Protein AF-A0A1I5KLV9-F1 (afdb_monomer)

Organism: NCBI:txid604088

Mean predicted aligned error: 5.6 Å

Secondary structure (DSSP, 8-state):
---EEESEEEEEE-TT--EEES-SEEE--TTSEEEEEEEE-SSS-EEEEEEEEEETT-TTEEEEE-STTS-EEEEEE----TTT-SEE-EEEEEEETTS-EEEE---EE--

Foldseek 3Di:
DFFEAEQEKEWEAEPVRDIDIPGLEYEYHPQQKYKYFYHYPYDWDKAFDPCFKDKDPCPFWDKDAPDPSRGIMMIGGRDPCCVVPQWIWIWTWMAIPVGDIDTDTHTYGYD

Nearest PDB structures (foldseek):
  4ux8-assembly1_B  TM=6.569E-01  e=1.715E-01  Homo sapiens
  6v3p-assembly2_C  TM=4.094E-01  e=1.505E-02  Streptococcus agalactiae
  6gl7-assembly1_E  TM=5.994E-01  e=1.523E-01  Homo sapiens
  4zpm-assembly2_B  TM=4.047E-01  e=1.275E-01  Mus musculus
  3q2v-assembly1_B  TM=4.089E-01  e=8.930E-02  Mus musculus

Structure (mmCIF, N/CA/C/O backbone):
data_AF-A0A1I5KLV9-F1
#
_entry.id   AF-A0A1I5KLV9-F1
#
loop_
_atom_site.group_PDB
_atom_site.id
_atom_site.type_symbol
_atom_site.label_atom_id
_atom_site.label_alt_id
_atom_site.label_comp_id
_atom_site.label_asym_id
_atom_site.label_entity_id
_atom_site.label_seq_id
_atom_site.pdbx_PDB_ins_code
_atom_site.Cartn_x
_atom_site.Cartn_y
_atom_site.Cartn_z
_atom_site.occupancy
_atom_site.B_iso_or_equiv
_atom_site.auth_seq_id
_atom_site.auth_comp_id
_atom_site.auth_asym_id
_atom_site.auth_atom_id
_atom_site.pdbx_PDB_model_num
ATOM 1 N N . MET A 1 1 ? -6.732 -18.418 -10.642 1.00 52.84 1 MET A N 1
ATOM 2 C CA . MET A 1 1 ? -6.078 -17.519 -11.613 1.00 52.84 1 MET A CA 1
ATOM 3 C C . MET A 1 1 ? -5.609 -16.327 -10.811 1.00 52.84 1 MET A C 1
ATOM 5 O O . MET A 1 1 ? -6.423 -15.836 -10.043 1.00 52.84 1 MET A O 1
ATOM 9 N N . THR A 1 2 ? -4.339 -15.946 -10.900 1.00 71.19 2 THR A N 1
ATOM 10 C CA . THR A 1 2 ? -3.831 -14.741 -10.233 1.00 71.19 2 THR A CA 1
ATOM 11 C C . THR A 1 2 ? -4.226 -13.509 -11.042 1.00 71.19 2 THR A C 1
ATOM 13 O O . THR A 1 2 ? -4.054 -13.518 -12.263 1.00 71.19 2 THR A O 1
ATOM 16 N N . THR A 1 3 ? -4.784 -12.480 -10.408 1.00 83.12 3 THR A N 1
ATOM 17 C CA . THR A 1 3 ? -5.087 -11.203 -11.073 1.00 83.12 3 THR A CA 1
ATOM 18 C C . THR A 1 3 ? -3.912 -10.240 -10.919 1.00 83.12 3 THR A C 1
ATOM 20 O O . THR A 1 3 ? -3.483 -9.950 -9.806 1.00 83.12 3 THR A O 1
ATOM 23 N N . THR A 1 4 ? -3.394 -9.729 -12.036 1.00 87.31 4 THR A N 1
ATOM 24 C CA . THR A 1 4 ? -2.340 -8.705 -12.040 1.00 87.31 4 THR A CA 1
ATOM 25 C C . THR A 1 4 ? -2.936 -7.383 -12.513 1.00 87.31 4 THR A C 1
ATOM 27 O O . THR A 1 4 ? -3.444 -7.302 -13.633 1.00 87.31 4 THR A O 1
ATOM 30 N N . ALA A 1 5 ? -2.905 -6.361 -11.660 1.00 89.81 5 ALA A N 1
ATOM 31 C CA . ALA A 1 5 ? -3.276 -4.996 -12.017 1.00 89.81 5 ALA A CA 1
ATOM 32 C C . ALA A 1 5 ? -2.073 -4.224 -12.572 1.00 89.81 5 ALA A C 1
ATOM 34 O O . ALA A 1 5 ? -0.920 -4.562 -12.313 1.00 89.81 5 ALA A O 1
ATOM 35 N N . VAL A 1 6 ? -2.352 -3.154 -13.314 1.00 91.44 6 VAL A N 1
ATOM 36 C CA . VAL A 1 6 ? -1.331 -2.241 -13.837 1.00 91.44 6 VAL A CA 1
ATOM 37 C C . VAL A 1 6 ? -1.571 -0.863 -13.240 1.00 91.44 6 VAL A C 1
ATOM 39 O O . VAL A 1 6 ? -2.675 -0.330 -13.341 1.00 91.44 6 VAL A O 1
ATOM 42 N N . GLY A 1 7 ? -0.545 -0.294 -12.614 1.00 91.38 7 GLY A N 1
ATOM 43 C CA . GLY A 1 7 ? -0.515 1.095 -12.167 1.00 91.38 7 GLY A CA 1
ATOM 44 C C . GLY A 1 7 ? -1.281 1.422 -10.892 1.00 91.38 7 GLY A C 1
ATOM 45 O O . GLY A 1 7 ? -1.057 2.484 -10.320 1.00 91.38 7 GLY A O 1
ATOM 46 N N . ALA A 1 8 ? -2.171 0.549 -10.419 1.00 92.94 8 ALA A N 1
ATOM 47 C CA . ALA A 1 8 ? -2.949 0.820 -9.218 1.00 92.94 8 ALA A CA 1
ATOM 48 C C . ALA A 1 8 ? -3.379 -0.447 -8.476 1.00 92.94 8 ALA A C 1
ATOM 50 O O . ALA A 1 8 ? -3.669 -1.479 -9.085 1.00 92.94 8 ALA A O 1
ATOM 51 N N . VAL A 1 9 ? -3.477 -0.339 -7.151 1.00 92.44 9 VAL A N 1
ATOM 52 C CA . VAL A 1 9 ? -4.055 -1.366 -6.281 1.00 92.44 9 VAL A CA 1
ATOM 53 C C . VAL A 1 9 ? -4.879 -0.717 -5.171 1.00 92.44 9 VAL A C 1
ATOM 55 O O . VAL A 1 9 ? -4.438 0.216 -4.500 1.00 92.44 9 VAL A O 1
ATOM 58 N N . THR A 1 10 ? -6.091 -1.225 -4.956 1.00 93.69 10 THR A N 1
ATOM 59 C CA . THR A 1 10 ? -6.914 -0.856 -3.803 1.00 93.69 10 THR A CA 1
ATOM 60 C C . THR A 1 10 ? -6.713 -1.875 -2.696 1.00 93.69 10 THR A C 1
ATOM 62 O O . THR A 1 10 ? -6.865 -3.078 -2.915 1.00 93.69 10 THR A O 1
ATOM 65 N N . ILE A 1 11 ? -6.402 -1.385 -1.502 1.00 93.88 11 ILE A N 1
ATOM 66 C CA . ILE A 1 11 ? -6.213 -2.172 -0.291 1.00 93.88 11 ILE A CA 1
ATOM 67 C C . ILE A 1 11 ? -7.373 -1.853 0.641 1.00 93.88 11 ILE A C 1
ATOM 69 O O . ILE A 1 11 ? -7.505 -0.727 1.114 1.00 93.88 11 ILE A O 1
ATOM 73 N N . THR A 1 12 ? -8.217 -2.843 0.907 1.00 95.31 12 THR A N 1
ATOM 74 C CA . THR A 1 12 ? -9.346 -2.693 1.824 1.00 95.31 12 THR A CA 1
ATOM 75 C C . THR A 1 12 ? -9.034 -3.352 3.158 1.00 95.31 12 THR A C 1
ATOM 77 O O . THR A 1 12 ? -8.663 -4.529 3.192 1.00 95.31 12 THR A O 1
ATOM 80 N N . ILE A 1 13 ? -9.208 -2.603 4.248 1.00 96.00 13 ILE A N 1
ATOM 81 C CA . ILE A 1 13 ? -9.018 -3.078 5.623 1.00 96.00 13 ILE A CA 1
ATOM 82 C C . ILE A 1 13 ? -10.336 -2.929 6.388 1.00 96.00 13 ILE A C 1
ATOM 84 O O . ILE A 1 13 ? -11.007 -1.899 6.292 1.00 96.00 13 ILE A O 1
ATOM 88 N N . ASP A 1 14 ? -10.743 -3.967 7.114 1.00 95.62 14 ASP A N 1
ATOM 89 C CA . ASP A 1 14 ? -11.915 -3.920 7.996 1.00 95.62 14 ASP A CA 1
ATOM 90 C C . ASP A 1 14 ? -11.538 -3.619 9.460 1.00 95.62 14 ASP A C 1
ATOM 92 O O . ASP A 1 14 ? -10.365 -3.551 9.837 1.00 95.62 14 ASP A O 1
ATOM 96 N N . ASP A 1 15 ? -12.541 -3.461 10.325 1.00 95.06 15 ASP A N 1
ATOM 97 C CA . ASP A 1 15 ? -12.321 -3.155 11.749 1.00 95.06 15 ASP A CA 1
ATOM 98 C C . ASP A 1 15 ? -11.586 -4.279 12.508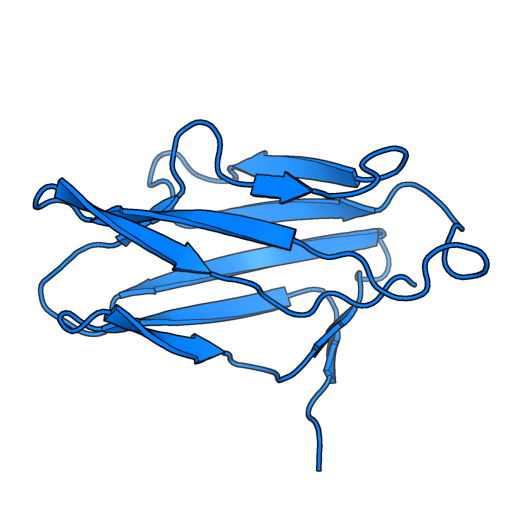 1.00 95.06 15 ASP A C 1
ATOM 100 O O . ASP A 1 15 ? -11.017 -4.044 13.581 1.00 95.06 15 ASP A O 1
ATOM 104 N N . LYS A 1 16 ? -11.585 -5.497 11.947 1.00 95.12 16 LYS A N 1
ATOM 105 C CA . LYS A 1 16 ? -10.917 -6.697 12.468 1.00 95.12 16 LYS A CA 1
ATOM 106 C C . LYS A 1 16 ? -9.522 -6.901 11.867 1.00 95.12 16 LYS A C 1
ATOM 108 O O . LYS A 1 16 ? -8.902 -7.926 12.149 1.00 95.12 16 LYS A O 1
ATOM 113 N N . LYS A 1 17 ? -9.011 -5.934 11.094 1.00 94.06 17 LYS A N 1
ATOM 114 C CA . LYS A 1 17 ? -7.703 -5.976 10.418 1.00 94.06 17 LYS A CA 1
ATOM 115 C C . LYS A 1 17 ? -7.609 -7.044 9.320 1.00 94.06 17 LYS A C 1
ATOM 117 O O . LYS A 1 17 ? -6.503 -7.408 8.912 1.00 94.06 17 LYS A O 1
ATOM 122 N N . ASN A 1 18 ? -8.741 -7.540 8.815 1.00 94.06 18 ASN A N 1
ATOM 123 C CA . ASN A 1 18 ? -8.746 -8.366 7.614 1.00 94.06 18 ASN A CA 1
ATOM 124 C C . ASN A 1 18 ? -8.396 -7.492 6.412 1.00 94.06 18 ASN A C 1
ATOM 126 O O . ASN A 1 18 ? -8.879 -6.367 6.290 1.00 94.06 18 ASN A O 1
ATOM 130 N N . LYS A 1 19 ? -7.558 -8.031 5.528 1.00 92.75 19 LYS A N 1
ATOM 131 C CA . LYS A 1 19 ? -7.019 -7.329 4.363 1.00 92.75 19 LYS A CA 1
ATOM 132 C C . LYS A 1 19 ? -7.585 -7.968 3.109 1.00 92.75 19 LYS A C 1
ATOM 134 O O . LYS A 1 19 ? -7.606 -9.194 2.996 1.00 92.75 19 LYS A O 1
ATOM 139 N N . SER A 1 20 ? -7.976 -7.149 2.151 1.00 93.12 20 SER A N 1
ATOM 140 C CA . SER A 1 20 ? -8.268 -7.598 0.794 1.00 93.12 20 SER A CA 1
ATOM 141 C C . SER A 1 20 ? -7.678 -6.624 -0.214 1.00 93.12 20 SER A C 1
ATOM 143 O O . SER A 1 20 ? -7.488 -5.444 0.082 1.00 93.12 20 SER A O 1
ATOM 145 N N . TYR A 1 21 ? -7.359 -7.142 -1.392 1.00 92.56 21 TYR A N 1
ATOM 146 C CA . TYR A 1 21 ? -6.681 -6.410 -2.450 1.00 92.56 21 TYR A CA 1
ATOM 147 C C . TYR A 1 21 ? -7.507 -6.529 -3.728 1.00 92.56 21 TYR A C 1
ATOM 149 O O . TYR A 1 21 ? -8.076 -7.587 -4.000 1.00 92.56 21 TYR A O 1
ATOM 157 N N . SER A 1 22 ? -7.574 -5.461 -4.523 1.00 93.38 22 SER A N 1
ATOM 158 C CA . SER A 1 22 ? -8.258 -5.491 -5.824 1.00 93.38 22 SER A CA 1
ATOM 159 C C . SER A 1 22 ? -7.562 -6.390 -6.855 1.00 93.38 22 SER A C 1
ATOM 161 O O . SER A 1 22 ? -8.170 -6.743 -7.863 1.00 93.38 22 SER A O 1
ATOM 163 N N . ALA A 1 23 ? -6.297 -6.742 -6.616 1.00 91.00 23 ALA A N 1
ATOM 164 C CA . ALA A 1 23 ? -5.502 -7.650 -7.430 1.00 91.00 23 ALA A CA 1
ATOM 165 C C . ALA A 1 23 ? -4.507 -8.432 -6.561 1.00 91.00 23 ALA A C 1
ATOM 167 O O . ALA A 1 23 ? -4.092 -7.946 -5.507 1.00 91.00 23 ALA A O 1
ATOM 168 N N . ASP A 1 24 ? -4.119 -9.627 -7.009 1.00 87.44 24 ASP A N 1
ATOM 169 C CA . ASP A 1 24 ? -3.101 -10.445 -6.340 1.00 87.44 24 ASP A CA 1
ATOM 170 C C . ASP A 1 24 ? -1.696 -9.858 -6.493 1.00 87.44 24 ASP A C 1
ATOM 172 O O . ASP A 1 24 ? -0.872 -10.004 -5.592 1.00 87.44 24 ASP A O 1
ATOM 176 N N . GLU A 1 25 ? -1.426 -9.229 -7.640 1.00 88.62 25 GLU A N 1
ATOM 177 C CA . GLU A 1 25 ? -0.163 -8.573 -7.978 1.00 88.62 25 GLU A C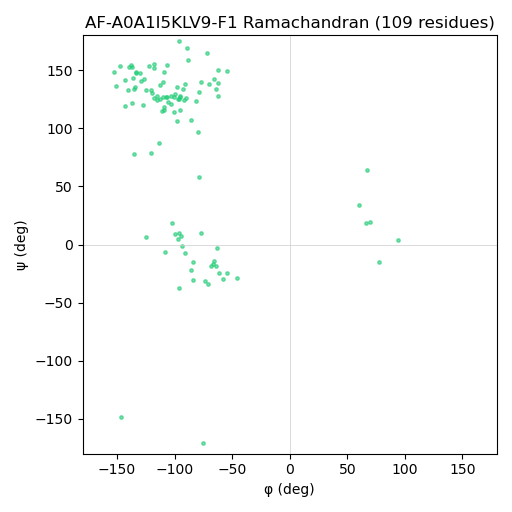A 1
ATOM 178 C C . GLU A 1 25 ? -0.427 -7.227 -8.671 1.00 88.62 25 GLU A C 1
ATOM 180 O O . GLU A 1 25 ? -1.468 -7.037 -9.305 1.00 88.62 25 GLU A O 1
ATOM 185 N N . VAL A 1 26 ? 0.519 -6.292 -8.588 1.00 88.75 26 VAL A N 1
ATOM 186 C CA . VAL A 1 26 ? 0.465 -5.020 -9.323 1.00 88.75 26 VAL A CA 1
ATOM 187 C C . VAL A 1 26 ? 1.813 -4.707 -9.965 1.00 88.75 26 VAL A C 1
ATOM 189 O O . VAL A 1 26 ? 2.848 -4.857 -9.324 1.00 88.75 26 VAL A O 1
ATOM 192 N N . THR A 1 27 ? 1.812 -4.275 -11.223 1.00 88.69 27 THR A N 1
ATOM 193 C CA . THR A 1 27 ? 3.012 -3.774 -11.915 1.00 88.69 27 THR A CA 1
ATOM 194 C C . THR A 1 27 ? 2.954 -2.253 -12.066 1.00 88.69 27 THR A C 1
ATOM 196 O O . THR A 1 27 ? 1.846 -1.710 -12.150 1.00 88.69 27 THR A O 1
ATOM 199 N N . PRO A 1 28 ? 4.097 -1.556 -12.179 1.00 88.19 28 PRO A N 1
ATOM 200 C CA . PRO A 1 28 ? 4.126 -0.142 -12.541 1.00 88.19 28 PRO A CA 1
ATOM 201 C C . PRO A 1 28 ? 3.377 0.161 -13.849 1.00 88.19 28 PRO A C 1
ATOM 203 O O . PRO A 1 28 ? 3.293 -0.681 -14.749 1.00 88.19 28 PRO A O 1
ATOM 206 N N . ASP A 1 29 ? 2.812 1.365 -13.950 1.00 90.50 29 ASP A N 1
ATOM 207 C CA . ASP A 1 29 ? 2.174 1.874 -15.167 1.00 90.50 29 ASP A CA 1
ATOM 208 C C . ASP A 1 29 ? 3.201 2.307 -16.237 1.00 90.50 29 ASP A C 1
ATOM 210 O O . ASP A 1 29 ? 4.408 2.081 -16.128 1.00 90.50 29 ASP A O 1
ATOM 214 N N . ALA A 1 30 ? 2.725 2.959 -17.303 1.00 87.56 30 ALA A N 1
ATOM 215 C CA . ALA A 1 30 ? 3.591 3.460 -18.369 1.00 87.56 30 ALA A CA 1
ATOM 216 C C . ALA A 1 30 ? 4.621 4.509 -17.895 1.00 87.56 30 ALA A C 1
ATOM 218 O O . ALA A 1 30 ? 5.669 4.631 -18.533 1.00 87.56 30 ALA A O 1
ATOM 219 N N . ASN A 1 31 ? 4.341 5.210 -16.792 1.00 88.75 31 ASN A N 1
ATOM 220 C CA . ASN A 1 31 ? 5.194 6.212 -16.147 1.00 88.75 31 ASN A CA 1
ATOM 221 C C . ASN A 1 31 ? 6.015 5.627 -14.984 1.00 88.75 31 ASN A C 1
ATOM 223 O O . ASN A 1 31 ? 6.624 6.380 -14.225 1.00 88.75 31 ASN A O 1
ATOM 227 N N . ASN A 1 32 ? 6.015 4.300 -14.844 1.00 86.88 32 ASN A N 1
ATOM 228 C CA . ASN A 1 32 ? 6.613 3.551 -13.748 1.00 86.88 32 ASN A CA 1
ATOM 229 C C . ASN A 1 32 ? 6.038 3.886 -12.361 1.00 86.88 32 ASN A C 1
ATOM 231 O O . ASN A 1 32 ? 6.746 3.860 -11.354 1.00 86.88 32 ASN A O 1
ATOM 235 N N . GLN A 1 33 ? 4.748 4.199 -12.292 1.00 89.56 33 GLN A N 1
ATOM 236 C CA . GLN A 1 33 ? 4.061 4.516 -11.046 1.00 89.56 33 GLN A CA 1
ATOM 237 C C . GLN A 1 33 ? 3.088 3.417 -10.639 1.00 89.56 33 GLN A C 1
ATOM 239 O O . GLN A 1 33 ? 2.475 2.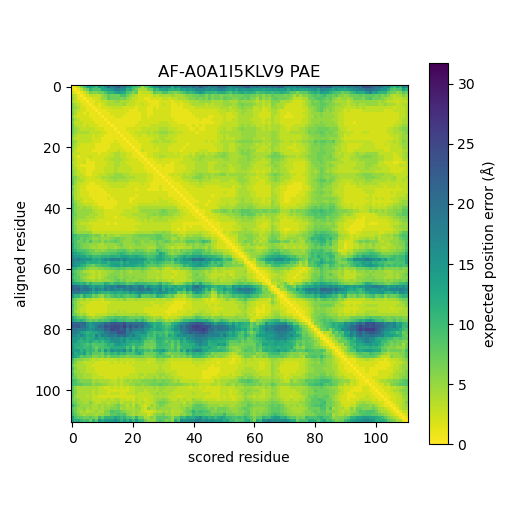749 -11.472 1.00 89.56 33 GLN A O 1
ATOM 244 N N . ILE A 1 34 ? 2.926 3.267 -9.329 1.00 90.25 34 ILE A N 1
ATOM 245 C CA . ILE A 1 34 ? 1.901 2.451 -8.692 1.00 90.25 34 ILE A CA 1
ATOM 246 C C . ILE A 1 34 ? 1.179 3.325 -7.679 1.00 90.25 34 ILE A C 1
ATOM 248 O O . ILE A 1 34 ? 1.784 3.820 -6.729 1.00 90.25 34 ILE A O 1
ATOM 252 N N . VAL A 1 35 ? -0.127 3.483 -7.855 1.00 92.12 35 VAL A N 1
ATOM 253 C CA . VAL A 1 35 ? -0.996 4.175 -6.906 1.00 92.12 35 VAL A CA 1
ATOM 254 C C . VAL A 1 35 ? -1.638 3.150 -5.977 1.00 92.12 35 VAL A C 1
ATOM 256 O O . VAL A 1 35 ? -2.422 2.299 -6.401 1.00 92.12 35 VAL A O 1
ATOM 259 N N . MET A 1 36 ? -1.316 3.233 -4.692 1.00 91.50 36 MET A N 1
ATOM 260 C CA . MET A 1 36 ? -1.971 2.458 -3.646 1.00 91.50 36 MET A CA 1
ATOM 261 C C . MET A 1 36 ? -3.062 3.301 -2.998 1.00 91.50 36 MET A C 1
ATOM 263 O O . MET A 1 36 ? -2.805 4.406 -2.513 1.00 91.50 36 MET A O 1
ATOM 267 N N . THR A 1 37 ? -4.281 2.770 -2.976 1.00 93.38 37 THR A N 1
ATOM 268 C CA . THR A 1 37 ? -5.425 3.417 -2.328 1.00 93.38 37 THR A CA 1
ATOM 269 C C . THR A 1 37 ? -5.903 2.576 -1.161 1.00 93.38 37 THR A C 1
ATOM 271 O O . THR A 1 37 ? -6.263 1.411 -1.333 1.00 93.38 37 THR A O 1
ATOM 274 N N . LEU A 1 38 ? -5.950 3.183 0.017 1.00 93.38 38 LEU A N 1
ATOM 275 C CA . LEU A 1 38 ? -6.451 2.567 1.232 1.00 93.38 38 LEU A CA 1
ATOM 276 C C . LEU A 1 38 ? -7.951 2.832 1.382 1.00 93.38 38 LEU A C 1
ATOM 278 O O . LEU A 1 38 ? -8.398 3.980 1.373 1.00 93.38 38 LEU A O 1
ATOM 282 N N . VAL A 1 39 ? -8.729 1.768 1.547 1.00 94.31 39 VAL A N 1
ATOM 283 C CA . VAL A 1 39 ? -10.174 1.821 1.783 1.00 94.31 39 VAL A CA 1
ATOM 284 C C . VAL A 1 39 ? -10.475 1.175 3.126 1.00 94.31 39 VAL A C 1
ATOM 286 O O . VAL A 1 39 ? -10.046 0.061 3.417 1.00 94.31 39 VAL A O 1
ATOM 289 N N . SER A 1 40 ? -11.244 1.872 3.953 1.00 94.62 40 SER A N 1
ATOM 290 C CA . SER A 1 40 ? -11.723 1.328 5.221 1.00 94.62 40 SER A CA 1
ATOM 291 C C . SER A 1 40 ? -13.136 0.784 5.039 1.00 94.62 40 SER A C 1
ATOM 293 O O . SER A 1 40 ? -14.013 1.504 4.571 1.00 94.62 40 SER A O 1
ATOM 295 N N . SER A 1 41 ? -13.362 -0.484 5.383 1.00 92.94 41 SER A N 1
ATOM 296 C CA . SER A 1 41 ? -14.651 -1.175 5.173 1.00 92.94 41 SER A CA 1
ATOM 297 C C . SER A 1 41 ? -15.510 -1.299 6.438 1.00 92.94 41 SER A C 1
ATOM 299 O O . SER A 1 41 ? -16.445 -2.095 6.489 1.00 92.94 41 SER A O 1
ATO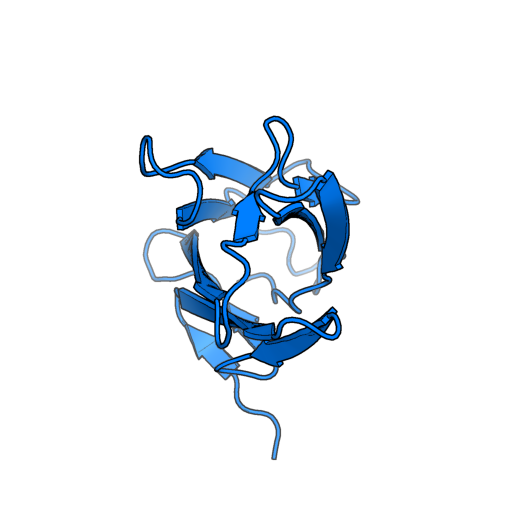M 301 N N . GLY A 1 42 ? -15.223 -0.488 7.455 1.00 91.19 42 GLY A N 1
ATOM 302 C CA . GLY A 1 42 ? -15.946 -0.479 8.721 1.00 91.19 42 GLY A CA 1
ATOM 303 C C . GLY A 1 42 ? -16.033 0.913 9.335 1.00 91.19 42 GLY A C 1
ATOM 304 O O . GLY A 1 42 ? -16.117 1.918 8.630 1.00 91.19 42 GLY A O 1
ATOM 305 N N . SER A 1 43 ? -16.059 0.957 10.662 1.00 93.56 43 SER A N 1
ATOM 306 C CA . SER A 1 43 ? -16.132 2.197 11.438 1.00 93.56 43 SER A CA 1
ATOM 307 C C . SER A 1 43 ? -14.765 2.835 11.695 1.00 93.56 43 SER A C 1
ATOM 309 O O . SER A 1 43 ? -14.692 4.043 11.936 1.00 93.56 43 SER A O 1
ATOM 311 N N . LYS A 1 44 ? -13.679 2.054 11.625 1.00 94.44 44 LYS A N 1
ATOM 312 C CA . LYS A 1 44 ? -12.311 2.566 11.745 1.00 94.44 44 LYS A CA 1
ATOM 313 C C . LYS A 1 44 ? -11.895 3.243 10.451 1.00 94.44 44 LYS A C 1
ATOM 315 O O . LYS A 1 44 ? -12.168 2.733 9.370 1.00 94.44 44 LYS A O 1
ATOM 320 N N . SER A 1 45 ? -11.190 4.363 10.569 1.00 93.50 45 SER A N 1
ATOM 321 C CA . SER A 1 45 ? -10.541 5.012 9.429 1.00 93.50 45 SER A CA 1
ATOM 322 C C . SER A 1 45 ? -9.063 4.661 9.439 1.00 93.50 45 SER A C 1
ATOM 324 O O . SER A 1 45 ? -8.349 5.047 10.364 1.00 93.50 45 SER A O 1
ATOM 326 N N . TRP A 1 46 ? -8.621 3.919 8.432 1.00 93.94 46 TRP A N 1
ATOM 327 C CA . TRP A 1 46 ? -7.228 3.558 8.214 1.00 93.94 46 TRP A CA 1
ATOM 328 C C . TRP A 1 46 ? -6.535 4.589 7.327 1.00 93.94 46 TRP A C 1
ATOM 330 O O . TRP A 1 46 ? -7.086 5.037 6.324 1.00 93.94 46 TRP A O 1
ATOM 340 N N . THR A 1 47 ? -5.302 4.931 7.690 1.00 93.75 47 THR A N 1
ATOM 341 C CA . THR A 1 47 ? -4.423 5.863 6.972 1.00 93.75 47 THR A CA 1
ATOM 342 C C . THR A 1 47 ? -2.994 5.332 6.968 1.00 93.75 47 THR A C 1
ATOM 344 O O . THR A 1 47 ? -2.578 4.605 7.869 1.00 93.75 47 THR A O 1
ATOM 347 N N . TYR A 1 48 ? -2.222 5.702 5.959 1.00 92.31 48 TYR A N 1
ATOM 348 C CA . TYR A 1 48 ? -0.785 5.505 5.893 1.00 92.31 48 TYR A CA 1
ATOM 349 C C . TYR A 1 48 ? -0.072 6.264 7.024 1.00 92.31 48 TYR A C 1
ATOM 351 O O . TYR A 1 48 ? -0.428 7.396 7.362 1.00 92.31 48 TYR A O 1
ATOM 359 N N . LYS A 1 49 ? 0.939 5.637 7.637 1.00 88.81 49 LYS A N 1
ATOM 360 C CA . LYS A 1 49 ? 1.799 6.296 8.637 1.00 88.81 49 LYS A CA 1
ATOM 361 C C . LYS A 1 49 ? 2.733 7.313 7.964 1.00 88.81 49 LYS A C 1
ATOM 363 O O . LYS A 1 49 ? 2.961 7.253 6.764 1.00 88.81 49 LYS A O 1
ATOM 368 N N . ASP A 1 50 ? 3.344 8.199 8.752 1.00 81.25 50 ASP A N 1
ATOM 369 C CA . ASP A 1 50 ? 4.266 9.237 8.247 1.00 81.25 50 ASP A CA 1
ATOM 370 C C . ASP A 1 50 ? 5.464 8.648 7.473 1.00 81.25 50 ASP A C 1
ATOM 372 O O . ASP A 1 50 ? 5.991 9.266 6.551 1.00 81.25 50 ASP A O 1
ATOM 376 N N . LYS A 1 51 ? 5.875 7.425 7.838 1.00 81.56 51 LYS A N 1
ATOM 377 C CA . LYS A 1 51 ? 6.767 6.558 7.057 1.00 81.56 51 LYS A CA 1
ATOM 378 C C . LYS A 1 51 ? 5.966 5.333 6.610 1.00 81.56 51 LYS A C 1
ATOM 380 O O . LYS A 1 51 ? 5.914 4.347 7.347 1.00 81.56 51 LYS A O 1
ATOM 385 N N . PRO A 1 52 ? 5.279 5.414 5.465 1.00 80.88 52 PRO A N 1
ATOM 386 C CA . PRO A 1 52 ? 4.255 4.458 5.100 1.00 80.88 52 PRO A CA 1
ATOM 387 C C . PRO A 1 52 ? 4.802 3.209 4.437 1.00 80.88 52 PRO A C 1
ATOM 389 O O . PRO A 1 52 ? 4.059 2.247 4.346 1.00 80.88 52 PRO A O 1
ATOM 392 N N . ILE A 1 53 ? 6.052 3.198 3.968 1.00 83.69 53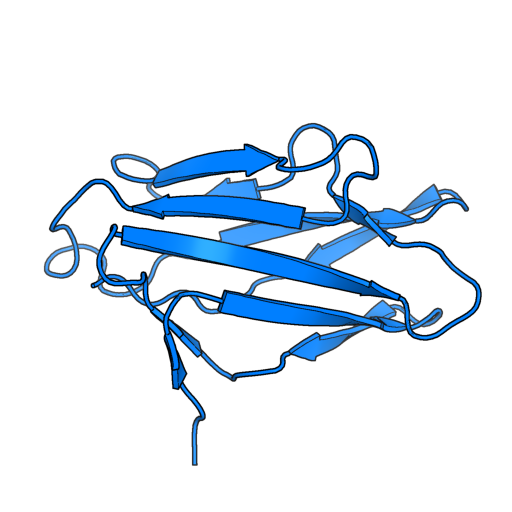 ILE A N 1
ATOM 393 C CA . ILE A 1 53 ? 6.639 2.030 3.312 1.00 83.69 53 ILE A CA 1
ATOM 394 C C . ILE A 1 53 ? 8.050 1.791 3.827 1.00 83.69 53 ILE A C 1
ATOM 396 O O . ILE A 1 53 ? 8.870 2.710 3.872 1.00 83.69 53 ILE A O 1
ATOM 400 N N . THR A 1 54 ? 8.328 0.532 4.133 1.00 84.62 54 THR A N 1
ATOM 401 C CA . THR A 1 54 ? 9.673 -0.031 4.174 1.00 84.62 54 THR A CA 1
ATOM 402 C C . THR A 1 54 ? 9.856 -0.907 2.938 1.00 84.62 54 THR A C 1
ATOM 404 O O . THR A 1 54 ? 9.071 -1.828 2.710 1.00 84.62 54 THR A O 1
ATOM 407 N N . ILE A 1 55 ? 10.871 -0.607 2.127 1.00 76.25 55 ILE A N 1
ATOM 408 C CA . ILE A 1 55 ? 11.181 -1.344 0.896 1.00 76.25 55 ILE A CA 1
ATOM 409 C C . ILE A 1 55 ? 12.507 -2.051 1.108 1.00 76.25 55 ILE A C 1
ATOM 411 O O . ILE A 1 55 ? 13.506 -1.427 1.468 1.00 76.25 55 ILE A O 1
ATOM 415 N N . LYS A 1 56 ? 12.522 -3.365 0.907 1.00 67.75 56 LYS A N 1
ATOM 416 C CA . LYS A 1 56 ? 13.771 -4.119 0.908 1.00 67.75 56 LYS A CA 1
ATOM 417 C C . LYS A 1 56 ? 14.436 -3.965 -0.464 1.00 67.75 56 LYS A C 1
ATOM 419 O O . LYS A 1 56 ? 13.828 -4.341 -1.457 1.00 67.75 56 LYS A O 1
ATOM 424 N N . ASN A 1 57 ? 15.679 -3.475 -0.494 1.00 64.50 57 ASN A N 1
ATOM 425 C CA . ASN A 1 57 ? 16.432 -3.119 -1.713 1.00 64.50 57 ASN A CA 1
ATOM 426 C C . ASN A 1 57 ? 15.816 -1.912 -2.453 1.00 64.50 57 ASN A C 1
ATOM 428 O O . ASN A 1 57 ? 15.338 -2.014 -3.577 1.00 64.50 57 ASN A O 1
ATOM 432 N N . ASP A 1 58 ? 15.818 -0.755 -1.795 1.00 68.00 58 ASP A N 1
ATOM 433 C CA . ASP A 1 58 ? 15.154 0.488 -2.207 1.00 68.00 58 AS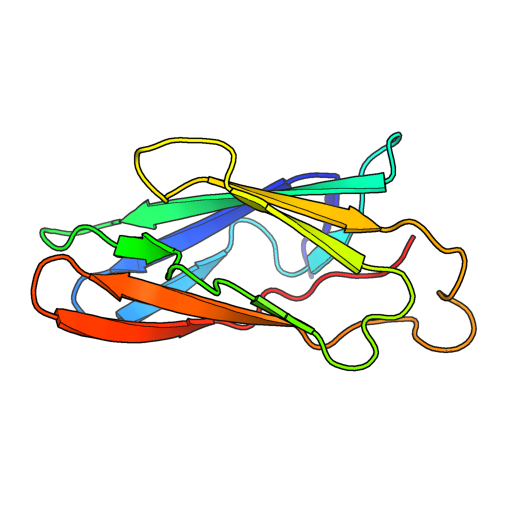P A CA 1
ATOM 434 C C . ASP A 1 58 ? 15.872 1.289 -3.307 1.00 68.00 58 ASP A C 1
ATOM 436 O O . ASP A 1 58 ? 15.459 2.410 -3.594 1.00 68.00 58 ASP A O 1
ATOM 440 N N . GLU A 1 59 ? 16.907 0.737 -3.955 1.00 68.69 59 GLU A N 1
ATOM 441 C CA . GLU A 1 59 ? 17.788 1.478 -4.879 1.00 68.69 59 GLU A CA 1
ATOM 442 C C . GLU A 1 59 ? 17.032 2.201 -6.008 1.00 68.69 59 GLU A C 1
ATOM 444 O O . GLU A 1 59 ? 17.517 3.205 -6.527 1.00 68.69 59 GLU A O 1
ATOM 449 N N . ASN A 1 60 ? 15.833 1.721 -6.354 1.00 72.75 60 ASN A N 1
ATOM 450 C CA . ASN A 1 60 ? 15.020 2.239 -7.448 1.00 72.75 60 ASN A CA 1
ATOM 451 C C . ASN A 1 60 ? 13.602 2.649 -7.043 1.00 72.75 60 ASN A C 1
ATOM 453 O O . ASN A 1 60 ? 12.809 2.982 -7.917 1.00 72.75 60 ASN A O 1
ATOM 457 N N . PHE A 1 61 ? 13.252 2.647 -5.754 1.00 75.00 61 PHE A N 1
ATOM 458 C CA . PHE A 1 61 ? 11.892 2.989 -5.342 1.00 75.00 61 PHE A CA 1
ATOM 459 C C . PHE A 1 61 ? 11.840 4.256 -4.517 1.00 75.00 61 PHE A C 1
ATOM 461 O O . PHE A 1 61 ? 12.476 4.392 -3.476 1.00 75.00 61 PHE A O 1
ATOM 468 N N . THR A 1 62 ? 10.974 5.164 -4.946 1.00 83.56 62 THR A N 1
ATOM 469 C CA . THR A 1 62 ? 10.572 6.316 -4.143 1.00 83.56 62 THR A CA 1
ATOM 470 C C . THR A 1 62 ? 9.080 6.250 -3.876 1.00 83.56 62 THR A C 1
ATOM 472 O O . THR A 1 62 ? 8.325 5.620 -4.617 1.00 83.56 62 THR A O 1
ATOM 475 N N . TRP A 1 63 ? 8.634 6.889 -2.800 1.00 85.25 63 TRP A N 1
ATOM 476 C CA . TRP A 1 63 ? 7.218 6.974 -2.477 1.00 85.25 63 TRP A CA 1
ATOM 477 C C . TRP A 1 63 ? 6.833 8.397 -2.094 1.00 85.25 63 TRP A C 1
ATOM 479 O O . TRP A 1 63 ? 7.635 9.171 -1.571 1.00 85.25 63 TRP A O 1
ATOM 489 N N . THR A 1 64 ? 5.595 8.768 -2.393 1.00 86.69 64 THR A N 1
ATOM 490 C CA . THR A 1 64 ? 5.047 10.093 -2.105 1.00 86.69 64 THR A CA 1
ATOM 491 C C . THR A 1 64 ? 3.581 9.948 -1.701 1.00 86.69 64 THR A C 1
ATOM 493 O O . THR A 1 64 ? 2.781 9.451 -2.499 1.00 86.69 64 THR A O 1
ATOM 496 N N . PRO A 1 65 ? 3.194 10.356 -0.478 1.00 82.06 65 PRO A N 1
ATOM 497 C CA . PRO A 1 65 ? 1.787 10.468 -0.106 1.00 82.06 65 PRO A CA 1
ATOM 498 C C . PRO A 1 65 ? 1.122 11.518 -1.003 1.00 82.06 65 PRO A C 1
ATOM 500 O O . PRO A 1 65 ? 1.648 12.624 -1.127 1.00 82.06 65 PRO A O 1
ATOM 503 N N . GLN A 1 66 ? 0.006 11.181 -1.651 1.00 76.31 66 GLN A N 1
ATOM 504 C CA . GLN A 1 66 ? -0.625 12.103 -2.608 1.00 76.31 66 GLN A CA 1
ATOM 505 C C . GLN A 1 66 ? -1.539 13.129 -1.932 1.00 76.31 66 GLN A C 1
ATOM 507 O O . GLN A 1 66 ? -1.604 14.260 -2.399 1.00 76.31 66 GLN A O 1
ATOM 512 N N . ASP A 1 67 ? -2.161 12.785 -0.796 1.00 65.31 67 ASP A N 1
ATOM 513 C CA . ASP A 1 67 ? -3.205 13.620 -0.195 1.00 65.31 67 ASP A CA 1
ATOM 514 C C . ASP A 1 67 ? -3.037 13.824 1.316 1.00 65.31 67 ASP A C 1
ATOM 516 O O . ASP A 1 67 ? -2.659 12.914 2.058 1.00 65.31 67 ASP A O 1
ATOM 520 N N . GLY A 1 68 ? -3.447 15.005 1.799 1.00 57.22 68 GLY A N 1
ATOM 521 C CA . GLY A 1 68 ? -3.468 15.379 3.223 1.00 57.22 68 GLY A CA 1
ATOM 522 C C . GLY A 1 68 ? -4.406 14.544 4.112 1.00 57.22 68 GLY A C 1
ATOM 523 O O . GLY A 1 68 ? -4.437 14.751 5.321 1.00 57.22 68 GLY A O 1
ATOM 524 N N . GLY A 1 69 ? -5.156 13.603 3.525 1.00 64.38 69 GLY A N 1
ATOM 525 C CA . GLY A 1 69 ? -5.955 12.595 4.229 1.00 64.38 69 GLY A CA 1
ATOM 526 C C . GLY A 1 69 ? -5.218 11.277 4.504 1.00 64.38 69 GLY A C 1
ATOM 527 O O . GLY A 1 69 ? -5.756 10.429 5.209 1.00 64.38 69 GLY A O 1
ATOM 528 N N . GLY A 1 70 ? -4.006 11.085 3.967 1.00 80.62 70 GLY A N 1
ATOM 529 C CA . GLY A 1 70 ? -3.158 9.929 4.272 1.00 80.62 70 GLY A CA 1
ATOM 530 C C . GLY A 1 70 ? -3.655 8.585 3.729 1.00 80.62 70 GLY A C 1
ATOM 531 O O . GLY A 1 70 ? -3.231 7.557 4.235 1.00 80.62 70 GLY A O 1
ATOM 532 N N . THR A 1 71 ? -4.545 8.540 2.735 1.00 89.38 71 THR A N 1
ATOM 533 C CA . THR A 1 71 ? -5.115 7.282 2.196 1.00 89.38 71 THR A CA 1
ATOM 534 C C . THR A 1 71 ? -4.611 6.906 0.806 1.00 89.38 71 THR A C 1
ATOM 536 O O . THR A 1 71 ? -4.928 5.821 0.320 1.00 89.38 71 THR A O 1
ATOM 539 N N . VAL A 1 72 ? -3.826 7.773 0.163 1.00 91.00 72 VAL A N 1
ATOM 540 C CA . VAL A 1 72 ? -3.275 7.543 -1.177 1.00 91.00 72 VAL A CA 1
ATOM 541 C C . VAL A 1 72 ? -1.762 7.690 -1.149 1.00 91.00 72 VAL A C 1
ATOM 543 O O . VAL A 1 72 ? -1.223 8.655 -0.597 1.00 91.00 72 VAL A O 1
ATOM 546 N N . LEU A 1 73 ? -1.083 6.727 -1.762 1.00 89.25 73 LEU A N 1
ATOM 547 C CA . LEU A 1 73 ? 0.367 6.636 -1.800 1.00 89.25 73 LEU A CA 1
ATOM 548 C C . LEU A 1 73 ? 0.819 6.258 -3.204 1.00 89.25 73 LEU A C 1
ATOM 550 O O . LEU A 1 73 ? 0.432 5.213 -3.722 1.00 89.25 73 LEU A O 1
ATOM 554 N N . THR A 1 74 ? 1.649 7.101 -3.807 1.00 90.00 74 THR A N 1
ATOM 555 C CA . THR A 1 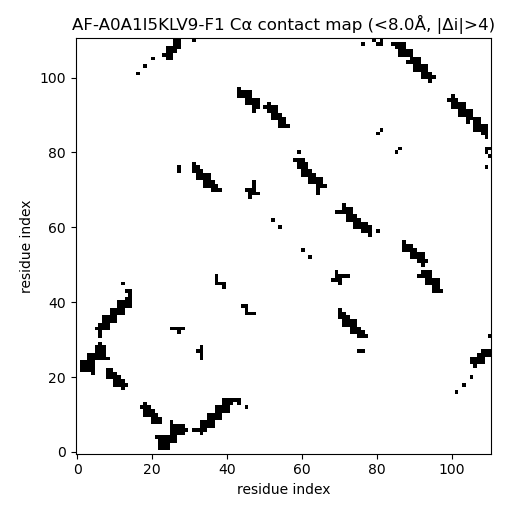74 ? 2.288 6.787 -5.084 1.00 90.00 74 THR A CA 1
ATOM 556 C C . THR A 1 74 ? 3.663 6.214 -4.819 1.00 90.00 74 THR A C 1
ATOM 558 O O . THR A 1 74 ? 4.468 6.832 -4.125 1.00 90.00 74 THR A O 1
ATOM 561 N N . VAL A 1 75 ? 3.934 5.051 -5.393 1.00 87.88 75 VAL A N 1
ATOM 562 C CA . VAL A 1 75 ? 5.251 4.421 -5.442 1.00 87.88 75 VAL A CA 1
ATOM 563 C C . VAL A 1 75 ? 5.770 4.557 -6.864 1.00 87.88 75 VAL A C 1
ATOM 565 O O . VAL A 1 75 ? 5.067 4.211 -7.809 1.00 87.88 75 VAL A O 1
ATOM 568 N N . THR A 1 76 ? 6.972 5.095 -7.022 1.00 87.31 76 THR A N 1
ATOM 569 C CA . THR A 1 76 ? 7.630 5.247 -8.322 1.00 87.31 76 THR A CA 1
ATOM 570 C C . THR A 1 76 ? 8.804 4.291 -8.393 1.00 87.31 76 THR A C 1
ATOM 572 O O . THR A 1 76 ? 9.658 4.312 -7.507 1.00 87.31 76 THR A O 1
ATOM 575 N N . ASP A 1 77 ? 8.829 3.494 -9.453 1.00 82.75 77 ASP A N 1
ATOM 576 C CA . ASP A 1 77 ? 9.899 2.573 -9.812 1.00 82.75 77 ASP A CA 1
ATOM 577 C C . ASP A 1 77 ? 10.814 3.228 -10.861 1.00 82.75 77 ASP A C 1
ATOM 579 O O . ASP A 1 77 ? 10.435 3.447 -12.011 1.00 82.75 77 ASP A O 1
ATOM 583 N N . SER A 1 78 ? 12.011 3.647 -10.475 1.00 71.56 78 SER A N 1
ATOM 584 C CA . SER A 1 78 ? 12.922 4.388 -11.349 1.00 71.56 78 SER A CA 1
ATOM 585 C C . SER A 1 78 ? 13.934 3.515 -12.094 1.00 71.56 78 SER A C 1
ATOM 587 O O . SER A 1 78 ? 14.726 4.075 -12.854 1.00 71.56 78 SER A O 1
ATOM 589 N N . GLY A 1 79 ? 13.956 2.190 -11.902 1.00 63.50 79 GLY A N 1
ATOM 590 C CA . GLY A 1 79 ? 15.077 1.360 -12.355 1.00 63.50 79 GLY A CA 1
ATOM 591 C C . GLY A 1 79 ? 14.692 0.052 -13.034 1.00 63.50 79 GLY A C 1
ATOM 592 O O . GLY A 1 79 ? 13.775 -0.642 -12.632 1.00 63.50 79 GLY A O 1
ATOM 593 N N . GLU A 1 80 ? 15.460 -0.320 -14.058 1.00 58.03 80 GLU A N 1
ATOM 594 C CA . GLU A 1 80 ? 15.345 -1.603 -14.763 1.00 58.03 80 GLU A CA 1
ATOM 595 C C . GLU A 1 80 ? 16.020 -2.747 -13.971 1.00 58.03 80 GLU A C 1
ATOM 597 O O . GLU A 1 80 ? 16.955 -3.385 -14.467 1.00 58.03 80 GLU A O 1
ATOM 602 N N . ASP A 1 81 ? 15.609 -3.012 -12.726 1.00 59.97 81 ASP A N 1
ATOM 603 C CA . ASP A 1 81 ? 16.256 -4.038 -11.884 1.00 59.97 81 ASP A CA 1
ATOM 604 C C . ASP A 1 81 ? 15.506 -5.376 -11.832 1.00 59.97 81 ASP A C 1
ATOM 606 O O . ASP A 1 81 ? 15.958 -6.309 -11.162 1.00 59.97 81 ASP A O 1
ATOM 610 N N . LYS A 1 82 ? 14.470 -5.552 -12.668 1.00 58.31 82 LYS A N 1
ATOM 611 C CA . LYS A 1 82 ? 13.725 -6.813 -12.856 1.00 58.31 82 LYS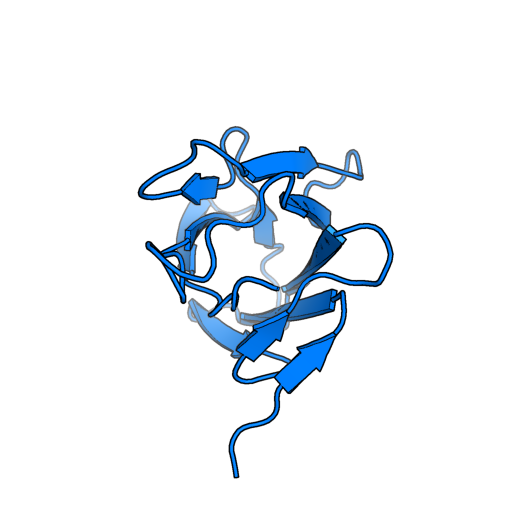 A CA 1
ATOM 612 C C . LYS A 1 82 ? 14.610 -8.057 -13.008 1.00 58.31 82 LYS A C 1
ATOM 614 O O . LYS A 1 82 ? 14.208 -9.169 -12.667 1.00 58.31 82 LYS A O 1
ATOM 619 N N . LYS A 1 83 ? 15.829 -7.899 -13.542 1.00 58.94 83 LYS A N 1
ATOM 620 C CA . LYS A 1 83 ? 16.807 -8.994 -13.694 1.00 58.94 83 LYS A CA 1
ATOM 621 C C . LYS A 1 83 ? 17.458 -9.428 -12.377 1.00 58.94 83 LYS A C 1
ATOM 623 O O . LYS A 1 83 ? 17.809 -10.601 -12.268 1.00 58.94 83 LYS A O 1
ATOM 628 N N . LYS A 1 84 ? 17.650 -8.524 -11.411 1.00 63.72 84 LYS A N 1
ATOM 629 C CA . LYS A 1 84 ? 18.226 -8.836 -10.089 1.00 63.72 84 LYS A CA 1
ATOM 630 C C . LYS A 1 84 ? 17.146 -9.068 -9.036 1.00 63.72 84 LYS A C 1
ATOM 632 O O . LYS A 1 84 ? 17.284 -9.971 -8.213 1.00 63.72 84 LYS A O 1
ATOM 637 N N . HIS A 1 85 ? 16.060 -8.305 -9.112 1.00 66.25 85 HIS A N 1
ATOM 638 C CA . HIS A 1 85 ? 14.968 -8.305 -8.148 1.00 66.25 85 HIS A CA 1
ATOM 639 C C . HIS A 1 85 ? 13.620 -8.307 -8.886 1.00 66.25 85 HIS A C 1
ATOM 641 O O . HIS A 1 85 ? 12.961 -7.283 -8.992 1.00 66.25 85 HIS A O 1
ATOM 647 N N . PRO A 1 86 ? 13.170 -9.463 -9.413 1.00 62.84 86 PRO A N 1
ATOM 648 C CA . PRO A 1 86 ? 11.927 -9.548 -10.192 1.00 62.84 86 PRO A CA 1
ATOM 649 C C . PRO A 1 86 ? 10.660 -9.250 -9.370 1.00 62.84 86 PRO A C 1
ATOM 651 O O . PRO A 1 86 ? 9.579 -9.087 -9.935 1.00 62.84 86 PRO A O 1
ATOM 654 N N . LYS A 1 87 ? 10.782 -9.247 -8.039 1.00 64.56 87 LYS A N 1
ATOM 655 C CA . LYS A 1 87 ? 9.762 -8.846 -7.070 1.00 64.56 87 LYS A CA 1
ATOM 656 C C . LYS A 1 87 ? 10.470 -8.135 -5.927 1.00 64.56 87 LYS A C 1
ATOM 658 O O . LYS A 1 87 ? 11.538 -8.588 -5.507 1.00 64.56 87 LYS A O 1
ATOM 663 N N . HIS A 1 88 ? 9.848 -7.086 -5.410 1.00 65.69 88 HIS A N 1
ATOM 664 C CA . HIS A 1 88 ? 10.328 -6.392 -4.222 1.00 65.69 88 HIS A CA 1
ATOM 665 C C . HIS A 1 88 ? 9.367 -6.664 -3.064 1.00 65.69 88 HIS A C 1
ATOM 667 O O . HIS A 1 88 ? 8.150 -6.732 -3.251 1.00 65.69 88 HIS A O 1
ATOM 673 N N . ASP A 1 89 ? 9.927 -6.875 -1.874 1.00 70.12 89 ASP A N 1
ATOM 674 C CA . ASP A 1 89 ? 9.151 -7.054 -0.649 1.00 70.12 89 ASP A CA 1
ATOM 675 C C . ASP A 1 89 ? 8.853 -5.659 -0.078 1.00 70.12 89 ASP A C 1
ATOM 677 O O . ASP A 1 89 ? 9.753 -4.984 0.435 1.00 70.12 89 ASP A O 1
ATOM 681 N N . TYR A 1 90 ? 7.600 -5.217 -0.195 1.00 76.94 90 TYR A N 1
ATOM 682 C CA . TYR A 1 90 ? 7.116 -3.970 0.402 1.00 76.94 90 TYR A CA 1
ATOM 683 C C . TYR A 1 90 ? 6.380 -4.306 1.679 1.00 76.94 90 TYR A C 1
ATOM 685 O O . TYR A 1 90 ? 5.437 -5.093 1.644 1.00 76.94 90 TYR A O 1
ATOM 693 N N . THR A 1 91 ? 6.740 -3.629 2.760 1.00 88.00 91 THR A N 1
ATOM 694 C CA . THR A 1 91 ? 5.891 -3.563 3.943 1.00 88.00 91 THR A CA 1
ATOM 695 C C . THR A 1 91 ? 5.337 -2.158 4.040 1.00 88.00 91 THR A C 1
ATOM 697 O O . THR A 1 91 ? 6.075 -1.184 4.188 1.00 88.00 91 THR A O 1
ATOM 700 N N . VAL A 1 92 ? 4.023 -2.050 3.917 1.00 89.38 92 VAL A N 1
ATOM 701 C CA . VAL A 1 92 ? 3.287 -0.799 4.002 1.00 89.38 92 VAL A CA 1
ATOM 702 C C . VAL A 1 92 ? 2.672 -0.693 5.394 1.00 89.38 92 VAL A C 1
ATOM 704 O O . VAL A 1 92 ? 1.976 -1.594 5.855 1.00 89.38 92 VAL A O 1
ATOM 707 N N . HIS A 1 93 ? 2.936 0.414 6.072 1.00 92.25 93 HIS A N 1
ATOM 708 C CA . HIS A 1 93 ? 2.547 0.646 7.453 1.00 92.25 93 HIS A CA 1
ATOM 709 C C . HIS A 1 93 ? 1.332 1.570 7.514 1.00 92.25 93 HIS A C 1
ATOM 711 O O . HIS A 1 93 ? 1.380 2.725 7.068 1.00 92.25 93 HIS A O 1
ATOM 717 N N . VAL A 1 94 ? 0.248 1.082 8.112 1.00 93.50 94 VAL A N 1
ATOM 718 C CA . VAL A 1 94 ? -0.988 1.847 8.301 1.00 93.50 94 VAL A CA 1
ATOM 719 C C . VAL A 1 94 ? -1.365 1.935 9.775 1.00 93.50 94 VAL A C 1
ATOM 721 O O . VAL A 1 94 ? -1.019 1.077 10.590 1.00 93.50 94 VAL A O 1
ATOM 724 N N . LYS A 1 95 ? -2.092 2.995 10.114 1.00 94.62 95 LYS A N 1
ATOM 725 C CA . LYS A 1 95 ? -2.679 3.233 11.432 1.00 94.62 95 LYS A CA 1
ATOM 726 C C . LYS A 1 95 ? -4.154 3.580 11.297 1.00 94.62 95 LYS A C 1
ATOM 728 O O . LYS A 1 95 ? -4.558 4.218 10.322 1.00 94.62 95 LYS A O 1
ATOM 733 N N . SER A 1 96 ? -4.947 3.189 12.277 1.00 94.75 96 SER A N 1
ATOM 734 C CA . SER A 1 96 ? -6.326 3.634 12.406 1.00 94.75 96 SER A CA 1
ATOM 735 C C . SER A 1 9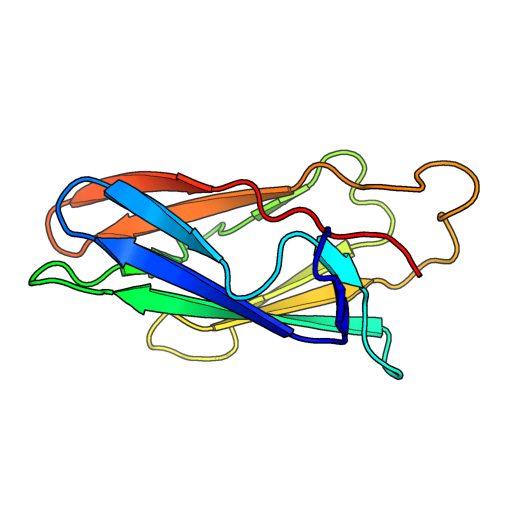6 ? -6.422 4.923 13.234 1.00 94.75 96 SER A C 1
ATOM 737 O O . SER A 1 96 ? -5.486 5.339 13.922 1.00 94.75 96 SER A O 1
ATOM 739 N N . ASN A 1 97 ? -7.598 5.540 13.222 1.00 92.50 97 ASN A N 1
ATOM 740 C CA . ASN A 1 97 ? -7.941 6.670 14.084 1.00 92.50 97 ASN A CA 1
ATOM 741 C C . ASN A 1 97 ? -8.071 6.318 15.580 1.00 92.50 97 ASN A C 1
ATOM 743 O O . ASN A 1 97 ? -8.019 7.228 16.404 1.00 92.50 97 ASN A O 1
ATOM 747 N N . ASP A 1 98 ? -8.241 5.042 15.940 1.00 92.69 98 ASP A N 1
ATOM 748 C CA . ASP A 1 98 ? -8.321 4.569 17.332 1.00 92.69 98 ASP A CA 1
ATOM 749 C C . ASP A 1 98 ? -6.988 4.024 17.883 1.00 92.69 98 ASP A C 1
ATOM 751 O O . ASP A 1 98 ? -6.930 3.578 19.028 1.00 92.69 98 ASP A O 1
ATOM 755 N N . GLY A 1 99 ? -5.905 4.128 17.103 1.00 91.06 99 GLY A N 1
ATOM 756 C CA . GLY A 1 99 ? -4.541 3.798 17.528 1.00 91.06 99 GLY A CA 1
ATOM 757 C C . GLY A 1 99 ? -4.089 2.374 17.205 1.00 91.06 99 GLY A C 1
ATOM 758 O O . GLY A 1 99 ? -2.975 2.001 17.571 1.00 91.06 99 GLY A O 1
ATOM 759 N N . ASP A 1 100 ? -4.907 1.585 16.507 1.00 94.25 100 ASP A N 1
ATOM 760 C CA . ASP A 1 100 ? -4.458 0.322 15.936 1.00 94.25 100 ASP A CA 1
ATOM 761 C C . ASP A 1 100 ? -3.415 0.554 14.841 1.00 94.25 100 ASP A C 1
ATOM 763 O O . ASP A 1 100 ? -3.535 1.450 14.009 1.00 94.25 100 ASP A O 1
ATOM 767 N N . GLU A 1 101 ? -2.425 -0.331 14.788 1.00 93.75 101 GLU A N 1
ATOM 768 C CA . GLU A 1 101 ? -1.453 -0.390 13.700 1.00 93.75 101 GLU A CA 1
ATOM 769 C C . GLU A 1 101 ? -1.541 -1.732 12.972 1.00 93.75 101 GLU A C 1
ATOM 771 O O . GLU A 1 101 ? -1.958 -2.753 13.548 1.00 93.75 101 GLU A O 1
ATOM 776 N N . LEU A 1 102 ? -1.188 -1.708 11.687 1.00 94.19 102 LEU A N 1
ATOM 777 C CA . LEU A 1 102 ? -1.146 -2.881 10.829 1.00 94.19 102 LEU A CA 1
ATOM 778 C C . LEU A 1 102 ? -0.095 -2.707 9.731 1.00 94.19 102 LEU A C 1
ATOM 780 O O . LEU A 1 102 ? -0.042 -1.677 9.063 1.00 94.19 102 LEU A O 1
ATOM 784 N N . ASP A 1 103 ? 0.660 -3.774 9.501 1.00 92.56 103 ASP A N 1
ATOM 785 C CA . ASP A 1 103 ? 1.558 -3.900 8.360 1.00 92.56 103 ASP A CA 1
ATOM 786 C C . ASP A 1 103 ? 0.869 -4.710 7.260 1.00 92.56 103 ASP A C 1
ATOM 788 O O . ASP A 1 103 ? 0.206 -5.724 7.530 1.00 92.56 103 ASP A O 1
ATOM 792 N N . ILE A 1 104 ? 0.974 -4.253 6.017 1.00 89.88 104 ILE A N 1
ATOM 793 C CA . ILE A 1 104 ? 0.391 -4.896 4.838 1.00 89.88 104 ILE A CA 1
ATOM 794 C C . ILE A 1 104 ? 1.461 -5.050 3.758 1.00 89.88 104 ILE A C 1
ATOM 796 O O . ILE A 1 104 ? 2.260 -4.146 3.546 1.00 89.88 104 ILE A O 1
ATOM 800 N N . ASP A 1 105 ? 1.446 -6.175 3.050 1.00 86.50 105 ASP A N 1
ATOM 801 C CA . ASP A 1 105 ? 2.490 -6.516 2.081 1.00 86.50 105 ASP A CA 1
ATOM 802 C C . ASP A 1 105 ? 1.868 -6.702 0.687 1.00 86.50 105 ASP A C 1
ATOM 804 O O . ASP A 1 105 ? 1.575 -7.833 0.274 1.00 86.50 105 ASP A O 1
ATOM 808 N N . PRO A 1 106 ? 1.553 -5.605 -0.034 1.00 80.69 106 PRO A N 1
ATOM 809 C CA . PRO A 1 106 ? 1.067 -5.705 -1.402 1.00 80.69 106 PRO A CA 1
ATOM 810 C C . PRO A 1 106 ? 2.165 -6.297 -2.291 1.00 80.69 106 PRO A C 1
ATOM 812 O O . PRO A 1 106 ? 3.320 -5.875 -2.249 1.00 80.69 106 PRO A O 1
ATOM 815 N N . LYS A 1 107 ? 1.806 -7.274 -3.129 1.00 81.00 107 LYS A N 1
ATOM 816 C CA . LYS A 1 107 ? 2.754 -7.888 -4.063 1.00 81.00 107 LYS A CA 1
ATOM 817 C C . LYS A 1 107 ? 2.925 -6.994 -5.283 1.00 81.00 107 LYS A C 1
ATOM 819 O O . LYS A 1 107 ? 2.125 -7.040 -6.216 1.00 81.00 107 LYS A O 1
ATOM 824 N N . ILE A 1 108 ? 3.971 -6.186 -5.275 1.00 75.50 108 ILE A N 1
ATOM 825 C CA . ILE A 1 108 ? 4.366 -5.394 -6.434 1.00 75.50 108 ILE A CA 1
ATOM 826 C C . ILE A 1 108 ? 5.398 -6.182 -7.246 1.00 75.50 108 ILE A C 1
ATOM 828 O O . ILE A 1 108 ? 6.350 -6.752 -6.707 1.00 75.50 108 ILE A O 1
ATOM 832 N N . VAL A 1 109 ? 5.188 -6.218 -8.554 1.00 72.75 109 VAL A N 1
ATOM 833 C CA . VAL A 1 109 ? 6.066 -6.857 -9.530 1.00 72.75 109 VAL A CA 1
ATOM 834 C C . VAL A 1 109 ? 6.777 -5.760 -10.311 1.00 72.75 109 VAL A C 1
ATOM 836 O O . VAL A 1 109 ? 6.121 -4.880 -10.859 1.00 72.75 109 VAL A O 1
ATOM 839 N N . ASP A 1 110 ? 8.104 -5.834 -10.356 1.00 66.38 110 ASP A N 1
ATOM 840 C CA . ASP A 1 110 ? 8.957 -4.918 -11.122 1.00 66.38 110 ASP A CA 1
ATOM 841 C C . ASP A 1 110 ? 8.644 -5.022 -12.635 1.00 66.38 110 ASP A C 1
ATOM 843 O O . ASP A 1 110 ? 8.194 -6.072 -13.130 1.00 66.38 110 ASP A O 1
ATOM 847 N N . ARG A 1 111 ? 8.830 -3.923 -13.368 1.00 63.31 111 ARG A N 1
ATOM 848 C CA . ARG A 1 111 ? 8.464 -3.796 -14.785 1.00 63.31 111 ARG A CA 1
ATOM 849 C C . ARG A 1 111 ? 9.325 -4.653 -15.705 1.00 63.31 111 ARG A C 1
ATOM 851 O O . ARG A 1 111 ? 10.552 -4.750 -15.544 1.00 63.31 111 ARG A O 1
#

pLDDT: mean 83.79, std 11.51, range [52.84, 96.0]

Solvent-accessible surface area (backbone atoms only — not comparable to full-atom values): 6112 Å² total; per-residue (Å²): 134,86,44,72,31,69,25,44,44,43,39,37,36,37,76,84,68,50,76,48,59,79,38,66,29,29,28,45,33,100,86,25,33,30,39,39,36,54,42,53,74,52,90,50,52,56,23,51,39,100,72,35,65,50,59,60,84,47,93,37,57,49,76,45,74,75,46,101,77,33,34,35,36,37,37,36,54,77,57,91,43,36,87,85,44,54,55,49,63,38,43,34,32,32,32,36,78,87,71,52,73,51,79,44,65,66,46,41,35,51,109

Sequence (111 aa):
MTTTAVGAVTITIDDKKNKSYSADEVTPDANNQIVMTLVSSGSKSWTYKDKPITIKNDENFTWTPQDGGGTVLTVTDSGEDKKKHPKHDYTVHVKSNDGDELDIDPKIVDR

Radius of gyration: 13.57 Å; Cα contacts (8 Å, |Δi|>4): 270; chains: 1; bounding box: 34×33×36 Å